Protein AF-A0A4S3J284-F1 (afdb_monomer)

Mean predicted aligned error: 5.97 Å

Nearest PDB structures (foldseek):
  1qcx-assembly1_A  TM=1.008E+00  e=9.592E-07  Aspergillus niger
  1idj-assembly2_B  TM=1.007E+00  e=8.337E-06  Aspergillus niger

Secondary structure (DSSP, 8-state):
---EEEES-SS-SEEE-SS--EEEEEESEEEE-B-SS-TTSSSBBS--EEE--SSEEEEEES-EEESBSS-TTEE-SSEEEEEE----GGGGSS----

pLDDT: mean 89.35, std 16.74, range [40.56, 98.69]

Sequence (98 aa):
MLTKQTARIGRQHIVLGTKADNRITISNFFINGESDWSATCDGYRYWGIYLGGSSDMVSMKRNHIYHTSGRSPKVQGNTLLHAVPYISLFSILETPMD

InterPro domains:
  IPR011050 Pectin lyase fold/virulence factor [SSF51126] (8-84)
  IPR012334 Pectin lyase fold [G3DSA:2.160.20.10] (4-85)

Structure (mmCIF, N/CA/C/O backbone):
data_AF-A0A4S3J284-F1
#
_entry.id   AF-A0A4S3J284-F1
#
loop_
_atom_site.group_PDB
_atom_site.id
_atom_site.type_symbol
_atom_site.label_atom_id
_atom_site.label_alt_id
_atom_site.label_comp_id
_atom_site.label_asym_id
_atom_site.label_entity_id
_atom_site.label_seq_id
_atom_site.pdbx_PDB_ins_code
_atom_site.Cartn_x
_atom_site.Cartn_y
_atom_site.Cartn_z
_atom_site.occupancy
_atom_site.B_iso_or_equiv
_atom_site.auth_seq_id
_atom_site.auth_comp_id
_atom_site.auth_asym_id
_atom_site.auth_atom_id
_atom_site.pdbx_PDB_model_num
ATOM 1 N N . MET A 1 1 ? 19.491 -6.148 11.677 1.00 49.12 1 MET A N 1
ATOM 2 C CA . MET A 1 1 ? 18.115 -6.212 12.221 1.00 49.12 1 MET A CA 1
ATOM 3 C C . MET A 1 1 ? 17.244 -6.862 11.156 1.00 49.12 1 MET A C 1
ATOM 5 O O . MET A 1 1 ? 17.214 -6.339 10.054 1.00 49.12 1 MET A O 1
ATOM 9 N N . LEU A 1 2 ? 16.629 -8.018 11.428 1.00 51.41 2 LEU A N 1
ATOM 10 C CA . LEU A 1 2 ? 15.733 -8.689 10.475 1.00 51.41 2 LEU A CA 1
ATOM 11 C C . LEU A 1 2 ? 14.465 -7.841 10.296 1.00 51.41 2 LEU A C 1
ATOM 13 O O . LEU A 1 2 ? 13.601 -7.814 11.171 1.00 51.41 2 LEU A O 1
ATOM 17 N N . THR A 1 3 ? 14.367 -7.112 9.190 1.00 65.44 3 THR A N 1
ATOM 18 C CA . THR A 1 3 ? 13.142 -6.426 8.772 1.00 65.44 3 THR A CA 1
ATOM 19 C C . THR A 1 3 ? 12.176 -7.462 8.205 1.00 65.44 3 THR A C 1
ATOM 21 O O . THR A 1 3 ? 12.479 -8.146 7.230 1.00 65.44 3 THR A O 1
ATOM 24 N N . LYS A 1 4 ? 11.002 -7.612 8.828 1.00 86.94 4 LYS A N 1
ATOM 25 C CA . LYS A 1 4 ? 9.909 -8.399 8.238 1.00 86.94 4 LYS A CA 1
ATOM 26 C C . LYS A 1 4 ? 9.494 -7.725 6.923 1.00 86.94 4 LYS A C 1
ATOM 28 O O . LYS A 1 4 ? 9.388 -6.496 6.892 1.00 86.94 4 LYS A O 1
ATOM 33 N N . GLN A 1 5 ? 9.290 -8.512 5.863 1.00 94.38 5 GLN A N 1
ATOM 34 C CA . GLN A 1 5 ? 9.045 -7.977 4.522 1.00 94.38 5 GLN A CA 1
ATOM 35 C C . GLN A 1 5 ? 7.932 -8.688 3.746 1.00 94.38 5 GLN A C 1
ATOM 37 O O . GLN A 1 5 ? 7.626 -9.853 3.996 1.00 94.38 5 GLN A O 1
ATOM 42 N N . THR A 1 6 ? 7.380 -7.982 2.759 1.00 97.19 6 THR A N 1
ATOM 43 C CA . THR A 1 6 ? 6.550 -8.523 1.675 1.00 97.19 6 THR A CA 1
ATOM 44 C C . THR A 1 6 ? 7.193 -8.157 0.339 1.00 97.19 6 THR A C 1
ATOM 46 O O . THR A 1 6 ? 7.679 -7.038 0.176 1.00 97.19 6 THR A O 1
ATOM 49 N N . ALA A 1 7 ? 7.204 -9.092 -0.613 1.00 97.12 7 ALA A N 1
ATOM 50 C CA . ALA A 1 7 ? 7.840 -8.929 -1.921 1.00 97.12 7 ALA A CA 1
ATOM 51 C C . ALA A 1 7 ? 7.140 -9.794 -2.980 1.00 97.12 7 ALA A C 1
ATOM 53 O O . ALA A 1 7 ? 6.563 -10.825 -2.632 1.00 97.12 7 ALA A O 1
ATOM 54 N N . ARG A 1 8 ? 7.213 -9.388 -4.259 1.00 96.56 8 ARG A N 1
ATOM 55 C CA . ARG A 1 8 ? 6.740 -10.161 -5.432 1.00 96.56 8 ARG A CA 1
ATOM 56 C C . ARG A 1 8 ? 5.293 -10.694 -5.313 1.00 96.56 8 ARG A C 1
ATOM 58 O O . ARG A 1 8 ? 4.978 -11.786 -5.774 1.00 96.56 8 ARG A O 1
ATOM 65 N N . ILE A 1 9 ? 4.392 -9.927 -4.691 1.00 97.25 9 ILE A N 1
ATOM 66 C CA . ILE A 1 9 ? 2.973 -10.290 -4.495 1.00 97.25 9 ILE A CA 1
ATOM 67 C C . ILE A 1 9 ? 2.140 -9.825 -5.682 1.00 97.25 9 ILE A C 1
ATOM 69 O O . ILE A 1 9 ? 2.237 -8.668 -6.032 1.00 97.25 9 ILE A O 1
ATOM 73 N N . GLY A 1 10 ? 1.251 -10.644 -6.254 1.00 97.12 10 GLY A N 1
ATOM 74 C CA . GLY A 1 10 ? 0.485 -10.286 -7.465 1.00 97.12 10 GLY A CA 1
ATOM 75 C C . GLY A 1 10 ? -0.377 -9.010 -7.380 1.00 97.12 10 GLY A C 1
ATOM 76 O O . GLY A 1 10 ? -0.501 -8.295 -8.373 1.00 97.12 10 GLY A O 1
ATOM 77 N N . ARG A 1 11 ? -0.914 -8.666 -6.201 1.00 97.50 11 ARG A N 1
ATOM 78 C CA . ARG A 1 11 ? -1.722 -7.452 -5.960 1.00 97.50 11 ARG A CA 1
ATOM 79 C C . ARG A 1 11 ? -1.245 -6.727 -4.692 1.00 97.50 11 ARG A C 1
ATOM 8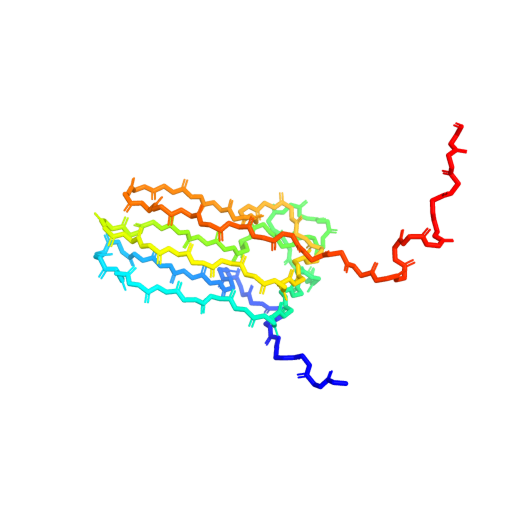1 O O . ARG A 1 11 ? -0.066 -6.422 -4.605 1.00 97.50 11 ARG A O 1
ATOM 88 N N . GLN A 1 12 ? -2.150 -6.425 -3.755 1.00 98.19 12 GLN A N 1
ATOM 89 C CA . GLN A 1 12 ? -1.873 -5.616 -2.565 1.00 98.19 12 GLN A CA 1
ATOM 90 C C . GLN A 1 12 ? -0.879 -6.311 -1.634 1.00 98.19 12 GLN A C 1
ATOM 92 O O . GLN A 1 12 ? -1.075 -7.480 -1.309 1.00 98.19 12 GLN A O 1
ATOM 97 N N . HIS A 1 13 ? 0.114 -5.570 -1.144 1.00 97.94 13 HIS A N 1
ATOM 98 C CA . HIS A 1 13 ? 0.956 -6.008 -0.029 1.00 97.94 13 HIS A CA 1
ATOM 99 C C . HIS A 1 13 ? 0.187 -5.950 1.295 1.00 97.94 13 HIS A C 1
ATOM 101 O O . HIS A 1 13 ? 0.343 -6.832 2.134 1.00 97.94 13 HIS A O 1
ATOM 107 N N . ILE A 1 14 ? -0.651 -4.923 1.480 1.00 98.00 14 ILE A N 1
ATOM 108 C CA . ILE A 1 14 ? -1.535 -4.771 2.644 1.00 98.00 14 ILE A CA 1
ATOM 109 C C . ILE A 1 14 ? -2.902 -4.273 2.167 1.00 98.00 14 ILE A C 1
ATOM 111 O O . ILE A 1 14 ? -2.986 -3.324 1.384 1.00 98.00 14 ILE A O 1
ATOM 115 N N . VAL A 1 15 ? -3.977 -4.895 2.653 1.00 98.31 15 VAL A N 1
ATOM 116 C CA . VAL A 1 15 ? -5.357 -4.450 2.422 1.00 98.31 15 VAL A CA 1
ATOM 117 C C . VAL A 1 15 ? -6.135 -4.447 3.737 1.00 98.31 15 VAL A C 1
ATOM 119 O O . VAL A 1 15 ? -6.110 -5.441 4.455 1.00 98.31 15 VAL A O 1
ATOM 122 N N . LEU A 1 16 ? -6.805 -3.330 4.026 1.00 98.38 16 LEU A N 1
ATOM 123 C CA . LEU A 1 16 ? -7.780 -3.158 5.106 1.00 98.38 16 LEU A CA 1
ATOM 124 C C . LEU A 1 16 ? -9.133 -2.772 4.486 1.00 98.38 16 LEU A C 1
ATOM 126 O O . LEU A 1 16 ? -9.173 -1.997 3.521 1.00 98.38 16 LEU A O 1
ATOM 130 N N . GLY A 1 17 ? -10.221 -3.322 5.014 1.00 96.38 17 GLY A N 1
ATOM 131 C CA . GLY A 1 17 ? -11.595 -3.078 4.595 1.00 96.38 17 GLY A CA 1
ATOM 132 C C . GLY A 1 17 ? -12.295 -4.272 3.928 1.00 96.38 17 GLY A C 1
ATOM 133 O O . GLY A 1 17 ? -11.750 -5.360 3.767 1.00 96.38 17 GLY A O 1
ATOM 134 N N . THR A 1 18 ? -13.548 -4.114 3.492 1.00 96.88 18 THR A N 1
ATOM 135 C CA . THR A 1 18 ? -14.344 -2.865 3.494 1.00 96.88 18 THR A CA 1
ATOM 136 C C . THR A 1 18 ? -15.126 -2.606 4.786 1.00 96.88 18 THR A C 1
ATOM 138 O O . THR A 1 18 ? -15.691 -1.527 4.942 1.00 96.88 18 THR A O 1
ATOM 141 N N . LYS A 1 19 ? -15.172 -3.571 5.713 1.00 98.31 19 LYS A N 1
ATOM 142 C CA . LYS A 1 19 ? -15.739 -3.377 7.061 1.00 98.31 19 LYS A CA 1
ATOM 143 C C . LYS A 1 19 ? -14.735 -2.649 7.968 1.00 98.31 19 LYS A C 1
ATOM 145 O O . LYS A 1 19 ? -13.643 -2.314 7.528 1.00 98.31 19 LYS A O 1
ATOM 150 N N . ALA A 1 20 ? -15.126 -2.358 9.207 1.00 98.19 20 ALA A N 1
ATOM 151 C CA . ALA A 1 20 ? -14.247 -1.705 10.171 1.00 98.19 20 ALA A CA 1
ATOM 152 C C . ALA A 1 20 ? -13.152 -2.666 10.656 1.00 98.19 20 ALA A C 1
ATOM 154 O O . ALA A 1 20 ? -13.458 -3.722 11.214 1.00 98.19 20 ALA A O 1
ATOM 155 N N . ASP A 1 21 ? -11.896 -2.257 10.502 1.00 98.31 21 ASP A N 1
ATOM 156 C CA . ASP A 1 21 ? -10.719 -2.930 11.057 1.00 98.31 21 ASP A CA 1
ATOM 157 C C . ASP A 1 21 ? -10.273 -2.295 12.390 1.00 98.31 21 ASP A C 1
ATOM 159 O O . ASP A 1 21 ? -9.463 -2.859 13.127 1.00 98.31 21 ASP A O 1
ATOM 163 N N . ASN A 1 22 ? -10.868 -1.157 12.768 1.00 98.06 22 ASN A N 1
ATOM 164 C CA . ASN A 1 22 ? -10.643 -0.448 14.027 1.00 98.06 22 ASN A CA 1
ATOM 165 C C . ASN A 1 22 ? -9.185 0.023 14.186 1.00 98.06 22 ASN A C 1
ATOM 167 O O . ASN A 1 22 ? -8.709 0.849 13.415 1.00 98.06 22 ASN A O 1
ATOM 171 N N . ARG A 1 23 ? -8.471 -0.424 15.226 1.00 98.31 23 ARG A N 1
ATOM 172 C CA . ARG A 1 23 ? -7.153 0.105 15.613 1.00 98.31 23 ARG A CA 1
ATOM 173 C C . ARG A 1 23 ? -6.044 -0.787 15.073 1.00 98.31 23 ARG A C 1
ATOM 175 O O . ARG A 1 23 ? -5.839 -1.885 15.585 1.00 98.31 23 ARG A O 1
ATOM 182 N N . ILE A 1 24 ? -5.297 -0.288 14.093 1.00 98.38 24 ILE A N 1
ATOM 183 C CA . ILE A 1 24 ? -4.235 -1.036 13.413 1.00 98.38 24 ILE A CA 1
ATOM 184 C C . ILE A 1 24 ? -2.908 -0.283 13.526 1.00 98.38 24 ILE A C 1
ATOM 186 O O . ILE A 1 24 ? -2.841 0.932 13.350 1.00 98.38 24 ILE A O 1
ATOM 190 N N . THR A 1 25 ? -1.820 -1.009 13.793 1.00 97.62 25 THR A N 1
ATOM 191 C CA . THR A 1 25 ? -0.452 -0.478 13.705 1.00 97.62 25 THR A CA 1
ATOM 192 C C . THR A 1 25 ? 0.358 -1.296 12.712 1.00 97.62 25 THR A C 1
ATOM 194 O O . THR A 1 25 ? 0.573 -2.489 12.906 1.00 97.62 25 THR A O 1
ATOM 197 N N . ILE A 1 26 ? 0.858 -0.631 11.673 1.00 95.62 26 ILE A N 1
ATOM 198 C CA . ILE A 1 26 ? 1.807 -1.178 10.703 1.00 95.62 26 ILE A CA 1
ATOM 199 C C . ILE A 1 26 ? 3.147 -0.510 11.000 1.00 95.62 26 ILE A C 1
ATOM 201 O O . ILE A 1 26 ? 3.292 0.703 10.821 1.00 95.62 26 ILE A O 1
ATOM 205 N N . SER A 1 27 ? 4.125 -1.261 11.507 1.00 94.25 27 SER A N 1
ATOM 206 C CA . SER A 1 27 ? 5.414 -0.674 11.878 1.00 94.25 27 SER A CA 1
ATOM 207 C C . SER A 1 27 ? 6.607 -1.581 11.627 1.00 94.25 27 SER A C 1
ATOM 209 O O . SER A 1 27 ? 6.500 -2.801 11.748 1.00 94.25 27 SER A O 1
ATOM 211 N N . ASN A 1 28 ? 7.759 -0.963 11.349 1.00 92.19 28 ASN A N 1
ATOM 212 C CA . ASN A 1 28 ? 9.047 -1.642 11.145 1.00 92.19 28 ASN A CA 1
ATOM 213 C C . ASN A 1 28 ? 9.017 -2.688 10.029 1.00 92.19 28 ASN A C 1
ATOM 215 O O . ASN A 1 28 ? 9.660 -3.735 10.135 1.00 92.19 28 ASN A O 1
ATOM 219 N N . PHE A 1 29 ? 8.235 -2.419 8.987 1.00 91.06 29 PHE A N 1
ATOM 220 C CA . PHE A 1 29 ? 8.027 -3.350 7.894 1.00 91.06 29 PHE A CA 1
ATOM 221 C C . PHE A 1 29 ? 8.653 -2.833 6.599 1.00 91.06 29 PHE A C 1
ATOM 223 O O . PHE A 1 29 ? 8.601 -1.634 6.315 1.00 91.06 29 PHE A O 1
ATOM 230 N N . PHE A 1 30 ? 9.231 -3.742 5.815 1.00 93.88 30 PHE A N 1
ATOM 231 C CA . PHE A 1 30 ? 9.760 -3.445 4.488 1.00 93.88 30 PHE A CA 1
ATOM 232 C C . PHE A 1 30 ? 8.790 -3.931 3.406 1.00 93.88 30 PHE A C 1
ATOM 234 O O . PHE A 1 30 ? 8.475 -5.116 3.312 1.00 93.88 30 PHE A O 1
ATOM 241 N N . ILE A 1 31 ? 8.292 -3.006 2.596 1.00 94.69 31 ILE A N 1
ATOM 242 C CA . ILE A 1 31 ? 7.446 -3.289 1.439 1.00 94.69 31 ILE A CA 1
ATOM 243 C C . ILE A 1 31 ? 8.342 -3.163 0.216 1.00 94.69 31 ILE A C 1
ATOM 245 O O . ILE A 1 31 ? 8.637 -2.051 -0.224 1.00 94.69 31 ILE A O 1
ATOM 249 N N . ASN A 1 32 ? 8.793 -4.312 -0.291 1.00 96.00 32 ASN A N 1
ATOM 250 C CA . ASN A 1 32 ? 9.609 -4.377 -1.493 1.00 96.00 32 ASN A CA 1
ATOM 251 C C . ASN A 1 32 ? 8.708 -4.492 -2.727 1.00 96.00 32 ASN A C 1
ATOM 253 O O . ASN A 1 32 ? 8.135 -5.552 -2.992 1.00 96.00 32 ASN A O 1
ATOM 257 N N . GLY A 1 33 ? 8.577 -3.391 -3.460 1.00 97.12 33 GLY A N 1
ATOM 258 C CA . GLY A 1 33 ? 7.804 -3.313 -4.691 1.00 97.12 33 GLY A CA 1
ATOM 259 C C . GLY A 1 33 ? 8.527 -3.813 -5.945 1.00 97.12 33 GLY A C 1
ATOM 260 O O . GLY A 1 33 ? 7.894 -3.864 -6.996 1.00 97.12 33 GLY A O 1
ATOM 261 N N . GLU A 1 34 ? 9.797 -4.211 -5.855 1.00 97.88 34 GLU A N 1
ATOM 262 C CA . GLU A 1 34 ? 10.544 -4.758 -6.989 1.00 97.88 34 GLU A CA 1
ATOM 263 C C . GLU A 1 34 ? 9.915 -6.074 -7.465 1.00 97.88 34 GLU A C 1
ATOM 265 O O . GLU A 1 34 ? 9.656 -7.001 -6.683 1.00 97.88 34 GLU A O 1
ATOM 270 N N . SER A 1 35 ? 9.596 -6.136 -8.754 1.00 96.06 35 SER A N 1
ATOM 271 C CA . SER A 1 35 ? 8.828 -7.234 -9.328 1.00 96.06 35 SER A CA 1
ATOM 272 C C . SER A 1 35 ? 9.056 -7.331 -10.829 1.00 96.06 35 SER A C 1
ATOM 274 O O . SER A 1 35 ? 8.946 -6.330 -11.523 1.00 96.06 35 SER A O 1
ATOM 276 N N . ASP A 1 36 ? 9.247 -8.545 -11.346 1.00 97.38 36 ASP A N 1
ATOM 277 C CA . ASP A 1 36 ? 9.438 -8.784 -12.789 1.00 97.38 36 ASP A CA 1
ATOM 278 C C . ASP A 1 36 ? 8.177 -8.444 -13.610 1.00 97.38 36 ASP A C 1
ATOM 280 O O . ASP A 1 36 ? 8.236 -8.189 -14.810 1.00 97.38 36 ASP A O 1
ATOM 284 N N . TRP A 1 37 ? 7.019 -8.407 -12.941 1.00 96.12 37 TRP A N 1
ATOM 285 C CA . TRP A 1 37 ? 5.736 -8.020 -13.520 1.00 96.12 37 TRP A CA 1
ATOM 286 C C . TRP A 1 37 ? 5.128 -6.862 -12.734 1.00 96.12 37 TRP A C 1
ATOM 288 O O . TRP A 1 37 ? 4.889 -6.983 -11.524 1.00 96.12 37 TRP A O 1
ATOM 298 N N . SER A 1 38 ? 4.827 -5.760 -13.418 1.00 97.25 38 SER A N 1
ATOM 299 C CA . SER A 1 38 ? 4.136 -4.610 -12.839 1.00 97.25 38 SER A CA 1
ATOM 300 C C . SER A 1 38 ? 3.002 -4.114 -13.731 1.00 97.25 38 SER A C 1
ATOM 302 O O . SER A 1 38 ? 3.023 -4.275 -14.947 1.00 97.25 38 SER A O 1
ATOM 304 N N . ALA A 1 39 ? 1.995 -3.488 -13.113 1.00 97.94 39 ALA A N 1
ATOM 305 C CA . ALA A 1 39 ? 0.886 -2.866 -13.843 1.00 97.94 39 ALA A CA 1
ATOM 306 C C . ALA A 1 39 ? 1.340 -1.662 -14.690 1.00 97.94 39 ALA A C 1
ATOM 308 O O . ALA A 1 39 ? 0.624 -1.240 -15.591 1.00 97.94 39 ALA A O 1
ATOM 309 N N . THR A 1 40 ? 2.511 -1.115 -14.370 1.00 97.38 40 THR A N 1
ATOM 310 C CA . THR A 1 40 ? 3.165 0.001 -15.055 1.00 97.38 40 THR A CA 1
ATOM 311 C C . THR A 1 40 ? 4.273 -0.451 -16.014 1.00 97.38 40 THR A C 1
ATOM 313 O O . THR A 1 40 ? 4.885 0.394 -16.653 1.00 97.38 40 THR A O 1
ATOM 316 N N . CYS A 1 41 ? 4.497 -1.764 -16.172 1.0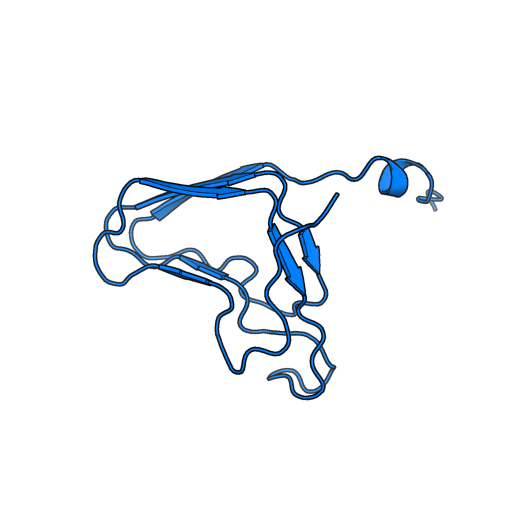0 97.50 41 CYS A N 1
ATOM 317 C CA . CYS A 1 41 ? 5.464 -2.362 -17.107 1.00 97.50 41 CYS A CA 1
ATOM 318 C C . CYS A 1 41 ? 6.930 -1.897 -16.944 1.00 97.50 41 CYS A C 1
ATOM 320 O O . CYS A 1 41 ? 7.702 -1.932 -17.895 1.00 97.50 41 CYS A O 1
ATOM 322 N N . ASP A 1 42 ? 7.311 -1.473 -15.743 1.00 97.44 42 ASP A N 1
ATOM 323 C CA . ASP A 1 42 ? 8.581 -0.811 -15.407 1.00 97.44 42 ASP A CA 1
ATOM 324 C C . ASP A 1 42 ? 9.303 -1.432 -14.195 1.00 97.44 42 ASP A C 1
ATOM 326 O O . ASP A 1 42 ? 10.311 -0.906 -13.736 1.00 97.44 42 ASP A O 1
ATOM 330 N N . GLY A 1 43 ? 8.775 -2.526 -13.641 1.00 97.31 43 GLY A N 1
ATOM 331 C CA . GLY A 1 43 ? 9.303 -3.165 -12.432 1.00 97.31 43 GLY A CA 1
ATOM 332 C C . GLY A 1 43 ? 8.742 -2.631 -11.106 1.00 97.31 43 GLY A C 1
ATOM 333 O O . GLY A 1 43 ? 8.925 -3.273 -10.070 1.00 97.31 43 GLY A O 1
ATOM 334 N N . TYR A 1 44 ? 7.980 -1.526 -11.116 1.00 97.94 44 TYR A N 1
ATOM 335 C CA . TYR A 1 44 ? 7.455 -0.877 -9.909 1.00 97.94 44 TYR A CA 1
ATOM 336 C C . TYR A 1 44 ? 6.067 -1.388 -9.508 1.00 97.94 44 TYR A C 1
ATOM 338 O O . TYR A 1 44 ? 5.089 -1.313 -10.254 1.00 97.94 44 TYR A O 1
ATOM 346 N N . ARG A 1 45 ? 5.914 -1.853 -8.266 1.00 97.88 45 ARG A N 1
ATOM 347 C CA . ARG A 1 45 ? 4.621 -2.331 -7.753 1.00 97.88 45 ARG A CA 1
ATOM 348 C C . ARG A 1 45 ? 3.600 -1.197 -7.610 1.00 97.88 45 ARG A C 1
ATOM 350 O O . ARG A 1 45 ? 3.731 -0.343 -6.740 1.00 97.88 45 ARG A O 1
ATOM 357 N N . TYR A 1 46 ? 2.509 -1.260 -8.373 1.00 98.06 46 TYR A N 1
ATOM 358 C CA . TYR A 1 46 ? 1.384 -0.318 -8.234 1.00 98.06 46 TYR A CA 1
ATOM 359 C C . TYR A 1 46 ? 0.460 -0.621 -7.038 1.00 98.06 46 TYR A C 1
ATOM 361 O O . TYR A 1 46 ? -0.212 0.252 -6.494 1.00 98.06 46 TYR A O 1
ATOM 369 N N . TRP A 1 47 ? 0.369 -1.889 -6.637 1.00 98.38 47 TRP A N 1
ATOM 370 C CA . TRP A 1 47 ? -0.555 -2.352 -5.600 1.00 98.38 47 TRP A CA 1
ATOM 371 C C . TRP A 1 47 ? 0.160 -2.464 -4.244 1.00 98.38 47 TRP A C 1
ATOM 373 O O . TRP A 1 47 ? 0.414 -3.566 -3.769 1.00 98.38 47 TRP A O 1
ATOM 383 N N . GLY A 1 48 ? 0.542 -1.334 -3.645 1.00 97.00 48 GLY A N 1
ATOM 384 C CA . GLY A 1 48 ? 1.213 -1.309 -2.341 1.00 97.00 48 GLY A CA 1
ATOM 385 C C . GLY A 1 48 ? 0.269 -1.604 -1.166 1.00 97.00 48 GLY A C 1
ATOM 386 O O . GLY A 1 48 ? 0.024 -2.747 -0.783 1.00 97.00 48 GLY A O 1
ATOM 387 N N . ILE A 1 49 ? -0.241 -0.543 -0.558 1.00 98.25 49 ILE A N 1
ATOM 388 C CA . ILE A 1 49 ? -1.083 -0.516 0.633 1.00 98.25 49 ILE A CA 1
ATOM 389 C C . ILE A 1 49 ? -2.433 0.104 0.280 1.00 98.25 49 ILE A C 1
ATOM 391 O O . ILE A 1 49 ? -2.515 1.206 -0.272 1.00 98.25 49 ILE A O 1
ATOM 395 N N . TYR A 1 50 ? -3.509 -0.574 0.666 1.00 98.44 50 TYR A N 1
ATOM 396 C CA . TYR A 1 50 ? -4.865 -0.075 0.496 1.00 98.44 50 TYR A CA 1
ATOM 397 C C . TYR A 1 50 ? -5.626 -0.058 1.813 1.00 98.44 50 TYR A C 1
ATOM 399 O O . TYR A 1 50 ? -5.923 -1.108 2.375 1.00 98.44 50 TYR A O 1
ATOM 407 N N . LEU A 1 51 ? -5.936 1.149 2.279 1.00 98.50 51 LEU A N 1
ATOM 408 C CA . LEU A 1 51 ? -6.689 1.406 3.497 1.00 98.50 51 LEU A CA 1
ATOM 409 C C . LEU A 1 51 ? -8.092 1.861 3.094 1.00 98.50 51 LEU A C 1
ATOM 411 O O . LEU A 1 51 ? -8.255 2.968 2.576 1.00 98.50 51 LEU A O 1
ATOM 415 N N . GLY A 1 52 ? -9.079 0.978 3.235 1.00 98.12 52 GLY A N 1
ATOM 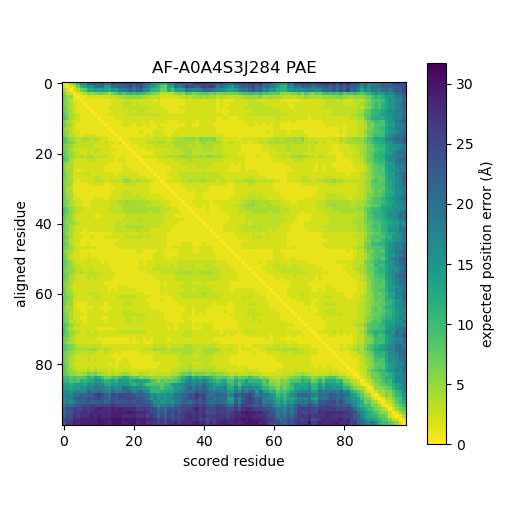416 C CA . GLY A 1 52 ? -10.447 1.233 2.790 1.00 98.12 52 GLY A CA 1
ATOM 417 C C . GLY A 1 52 ? -11.519 0.694 3.728 1.00 98.12 52 GLY A C 1
ATOM 418 O O . GLY A 1 52 ? -12.582 0.307 3.239 1.00 98.12 52 GLY A O 1
ATOM 419 N N . GLY A 1 53 ? -11.241 0.626 5.031 1.00 98.38 53 GLY A N 1
ATOM 420 C CA . GLY A 1 53 ? -12.228 0.240 6.033 1.00 98.38 53 GLY A CA 1
ATOM 421 C C . GLY A 1 53 ? -13.214 1.359 6.369 1.00 98.38 53 GLY A C 1
ATOM 422 O O . GLY A 1 53 ? -13.065 2.526 5.990 1.00 98.38 53 GLY A O 1
ATOM 423 N N . SER A 1 54 ? -14.289 0.978 7.056 1.00 98.44 54 SER A N 1
ATOM 424 C CA . SER A 1 54 ? -15.430 1.858 7.337 1.00 98.44 54 SER A CA 1
ATOM 425 C C . SER A 1 54 ? -15.341 2.612 8.670 1.00 98.44 54 SER A C 1
ATOM 427 O O . SER A 1 54 ? -16.214 3.435 8.947 1.00 98.44 54 SER A O 1
ATOM 429 N N . SER A 1 55 ? -14.349 2.321 9.519 1.00 98.38 55 SER A N 1
ATOM 430 C CA . SER A 1 55 ? -14.077 3.046 10.771 1.00 98.38 55 SER A CA 1
ATOM 431 C C . SER A 1 55 ? -12.705 2.639 11.326 1.00 98.38 55 SER A C 1
ATOM 433 O O . SER A 1 55 ? -12.604 1.877 12.289 1.00 98.38 55 SER A O 1
ATOM 435 N N . ASP A 1 56 ? -11.637 3.111 10.683 1.00 98.69 56 ASP A N 1
ATOM 436 C CA . ASP A 1 56 ? -10.273 2.685 11.009 1.00 98.69 56 ASP A CA 1
ATOM 437 C C . ASP A 1 56 ? -9.435 3.822 11.596 1.00 98.69 56 ASP A C 1
ATOM 439 O O . ASP A 1 56 ? -9.508 4.974 11.173 1.00 98.69 56 ASP A O 1
ATOM 443 N N . MET A 1 57 ? -8.560 3.461 12.527 1.00 98.69 57 MET A N 1
ATOM 444 C CA . MET A 1 57 ? -7.473 4.274 13.056 1.00 98.69 57 MET A CA 1
ATOM 445 C C . MET A 1 57 ? -6.166 3.525 12.807 1.00 98.69 57 MET A C 1
ATOM 447 O O . MET A 1 57 ? -5.815 2.588 13.533 1.00 98.69 57 MET A O 1
ATOM 451 N N . VAL A 1 58 ? -5.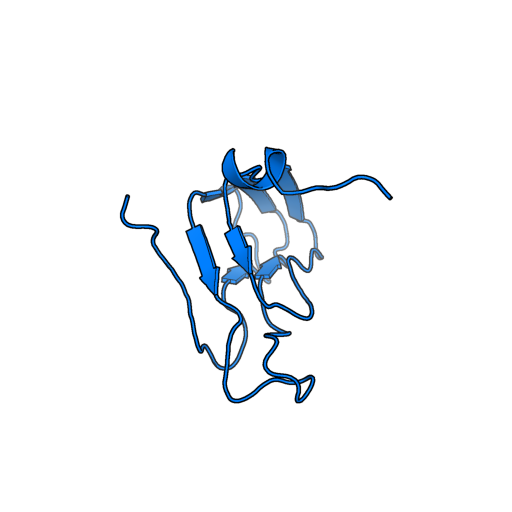450 3.927 11.761 1.00 98.69 58 VAL A N 1
ATOM 452 C CA . VAL A 1 58 ? -4.231 3.260 11.298 1.00 98.69 58 VAL A CA 1
ATOM 453 C C . VAL A 1 58 ? -3.016 4.102 11.665 1.00 98.69 58 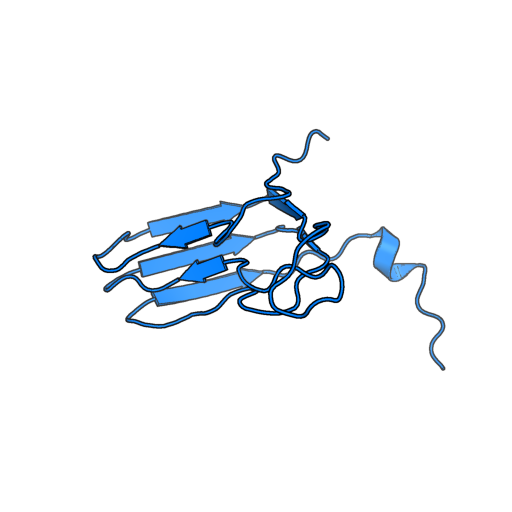VAL A C 1
ATOM 455 O O . VAL A 1 58 ? -2.918 5.266 11.288 1.00 98.69 58 VAL A O 1
ATOM 458 N N . SER A 1 59 ? -2.053 3.508 12.369 1.00 98.19 59 SER A N 1
ATOM 459 C CA . SER A 1 59 ? -0.724 4.091 12.580 1.00 98.19 59 SER A CA 1
ATOM 460 C C . SER A 1 59 ? 0.310 3.400 11.697 1.00 98.19 59 SER A C 1
ATOM 462 O O . SER A 1 59 ? 0.511 2.190 11.792 1.00 98.19 59 SER A O 1
ATOM 464 N N . MET A 1 60 ? 1.001 4.176 10.867 1.00 96.38 60 MET A N 1
ATOM 465 C CA . MET A 1 60 ? 2.134 3.736 10.060 1.00 96.38 60 MET A CA 1
ATOM 466 C C . MET A 1 60 ? 3.409 4.390 10.581 1.00 96.38 60 MET A C 1
ATOM 468 O O . MET A 1 60 ? 3.558 5.604 10.497 1.00 96.38 60 MET A O 1
ATOM 472 N N . LYS A 1 61 ? 4.343 3.599 11.117 1.00 94.19 61 LYS A N 1
ATOM 473 C CA . LYS A 1 61 ? 5.580 4.128 11.710 1.00 94.19 61 LYS A CA 1
ATOM 474 C C . LYS A 1 61 ? 6.795 3.299 11.326 1.00 94.19 61 LYS A C 1
ATOM 476 O O . LYS A 1 61 ? 6.810 2.091 11.546 1.00 94.19 61 LYS A O 1
ATOM 481 N N . ARG A 1 62 ? 7.858 3.964 10.860 1.00 92.50 62 ARG A N 1
ATOM 482 C CA . ARG A 1 62 ? 9.132 3.317 10.487 1.00 92.50 62 ARG A CA 1
ATOM 483 C C . ARG A 1 62 ? 8.952 2.184 9.465 1.00 92.50 62 ARG A C 1
ATOM 485 O O . ARG A 1 62 ? 9.579 1.138 9.583 1.00 92.50 62 ARG A O 1
ATOM 492 N N . ASN A 1 63 ? 8.052 2.365 8.501 1.00 91.69 63 ASN A N 1
ATOM 493 C CA . ASN A 1 63 ? 7.932 1.443 7.374 1.00 91.69 63 ASN A CA 1
ATOM 494 C C . ASN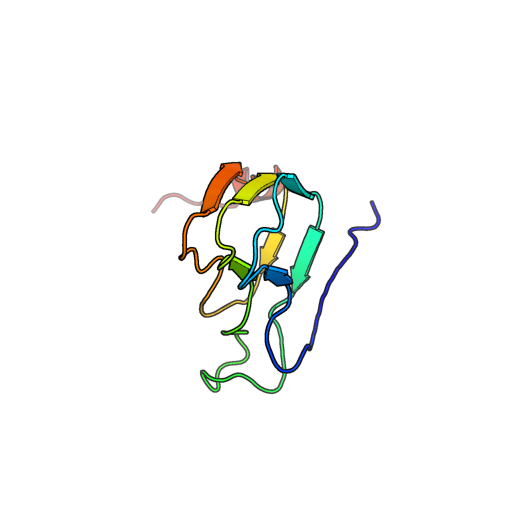 A 1 63 ? 8.800 1.950 6.228 1.00 91.69 63 ASN A C 1
ATOM 496 O O . ASN A 1 63 ? 8.842 3.154 5.983 1.00 91.69 63 ASN A O 1
ATOM 500 N N . HIS A 1 64 ? 9.455 1.035 5.525 1.00 91.94 64 HIS A N 1
ATOM 501 C CA . HIS A 1 64 ? 10.196 1.342 4.311 1.00 91.94 64 HIS A CA 1
ATOM 502 C C . HIS A 1 64 ? 9.374 0.842 3.125 1.00 91.94 64 HIS A C 1
ATOM 504 O O . HIS A 1 64 ? 9.179 -0.361 2.967 1.00 91.94 64 HIS A O 1
ATOM 510 N N . ILE A 1 65 ? 8.833 1.771 2.341 1.00 93.69 65 ILE A N 1
ATOM 511 C CA . ILE A 1 65 ? 8.087 1.471 1.119 1.00 93.69 65 ILE A CA 1
ATOM 512 C C . ILE A 1 65 ? 9.013 1.797 -0.043 1.00 93.69 65 ILE A C 1
ATOM 514 O O . ILE A 1 65 ? 9.401 2.950 -0.207 1.00 93.69 65 ILE A O 1
ATOM 518 N N . TYR A 1 66 ? 9.397 0.778 -0.800 1.00 94.62 66 TYR A N 1
ATOM 519 C CA . TYR A 1 66 ? 10.436 0.872 -1.816 1.00 94.62 66 TYR A CA 1
ATOM 520 C C . TYR A 1 66 ? 9.923 0.352 -3.154 1.00 94.62 66 TYR A C 1
ATOM 522 O O . TYR A 1 66 ? 9.193 -0.637 -3.193 1.00 94.62 66 TYR A O 1
ATOM 530 N N . HIS A 1 67 ? 10.331 1.006 -4.244 1.00 96.00 67 HIS A N 1
ATOM 531 C CA . HIS A 1 67 ? 10.094 0.546 -5.616 1.00 96.00 67 HIS A CA 1
ATOM 532 C C . HIS A 1 67 ? 8.603 0.330 -5.961 1.00 96.00 67 HIS A C 1
ATOM 534 O O . HIS A 1 67 ? 8.206 -0.651 -6.589 1.00 96.00 67 HIS A O 1
ATOM 540 N N . THR A 1 68 ? 7.743 1.256 -5.520 1.00 96.69 68 THR A N 1
ATOM 541 C CA . THR A 1 68 ? 6.299 1.248 -5.812 1.00 96.69 68 THR A CA 1
ATOM 542 C C . THR A 1 68 ? 5.904 2.399 -6.731 1.00 96.69 68 THR A C 1
ATOM 544 O O . THR A 1 68 ? 6.374 3.514 -6.522 1.00 96.69 68 THR A O 1
ATOM 547 N N . SER A 1 69 ? 4.985 2.166 -7.669 1.00 97.12 69 SER A N 1
ATOM 548 C CA . SER A 1 69 ? 4.456 3.182 -8.597 1.00 97.12 69 SER A CA 1
ATOM 549 C C . SER A 1 69 ? 3.105 3.766 -8.165 1.00 97.12 69 SER A C 1
ATOM 551 O O . SER A 1 69 ? 2.607 4.713 -8.769 1.00 97.12 69 SER A O 1
ATOM 553 N N . GLY A 1 70 ? 2.477 3.225 -7.117 1.00 95.06 70 GLY A N 1
ATOM 554 C CA . GLY A 1 70 ? 1.174 3.695 -6.662 1.00 95.06 70 GLY A CA 1
ATOM 555 C C . GLY A 1 70 ? 0.686 3.013 -5.391 1.00 95.06 70 GLY A C 1
ATOM 556 O O . GLY A 1 70 ? 1.296 2.072 -4.889 1.00 95.06 70 GLY A O 1
ATOM 557 N N . ARG A 1 71 ? -0.438 3.522 -4.866 1.00 97.06 71 ARG A N 1
ATOM 558 C CA . ARG A 1 71 ? -1.096 3.038 -3.640 1.00 97.06 71 ARG A CA 1
ATOM 559 C C . ARG A 1 71 ? -0.104 2.839 -2.490 1.00 97.06 71 ARG A C 1
ATOM 561 O O . ARG A 1 71 ? -0.089 1.786 -1.877 1.00 97.06 71 ARG A O 1
ATOM 568 N N . SER A 1 72 ? 0.685 3.858 -2.165 1.00 94.12 72 SER A N 1
ATOM 569 C CA . SER A 1 72 ? 1.724 3.789 -1.126 1.00 94.12 72 SER A CA 1
ATOM 570 C C . SER A 1 72 ? 1.596 4.902 -0.073 1.00 94.12 72 SER A C 1
ATOM 572 O O . SER A 1 72 ? 2.526 5.688 0.083 1.00 94.12 72 SER A O 1
ATOM 574 N N . PRO A 1 73 ? 0.485 4.983 0.688 1.00 97.00 73 PRO A N 1
ATOM 575 C CA . PRO A 1 73 ? -0.742 4.179 0.618 1.00 97.00 73 PRO A CA 1
ATOM 576 C C . PRO A 1 73 ? -1.859 4.834 -0.223 1.00 97.00 73 PRO A C 1
ATOM 578 O O . PRO A 1 73 ? -1.861 6.040 -0.454 1.00 97.00 73 PRO A O 1
ATOM 581 N N . LYS A 1 74 ? -2.869 4.052 -0.634 1.00 98.06 74 LYS A N 1
ATOM 582 C CA . LYS A 1 74 ? -4.197 4.590 -0.996 1.00 98.06 74 LYS A CA 1
ATOM 583 C C . LYS A 1 74 ? -5.084 4.583 0.247 1.00 98.06 74 LYS A C 1
ATOM 585 O O . LYS A 1 74 ? -5.343 3.508 0.783 1.00 98.06 74 LYS A O 1
ATOM 590 N N . VAL A 1 75 ? -5.574 5.755 0.649 1.00 98.12 75 VAL A N 1
ATOM 591 C CA . VAL A 1 75 ? -6.503 5.934 1.779 1.00 98.12 75 VAL A CA 1
ATOM 592 C C . VAL A 1 75 ? -7.879 6.322 1.249 1.00 98.12 75 VAL A C 1
ATOM 594 O O . VAL A 1 75 ? -7.983 7.180 0.373 1.00 98.12 75 VAL A O 1
ATOM 597 N N . GLN A 1 76 ? -8.927 5.663 1.733 1.00 97.44 76 GLN A N 1
ATOM 598 C CA . GLN A 1 76 ? -10.325 5.951 1.410 1.00 97.44 76 GLN A CA 1
ATOM 599 C C . GLN A 1 76 ? -11.254 5.404 2.507 1.00 97.44 76 GLN A C 1
ATOM 601 O O . GLN A 1 76 ? -10.783 4.877 3.509 1.00 97.44 76 GLN A O 1
ATOM 606 N N . GLY A 1 77 ? -12.572 5.462 2.288 1.00 97.00 77 GLY A N 1
ATOM 607 C CA . GLY A 1 77 ? -13.549 5.007 3.276 1.00 97.00 77 GLY A CA 1
ATOM 608 C C . GLY A 1 77 ? -13.589 5.975 4.453 1.00 97.00 77 GLY A C 1
ATOM 609 O O . GLY A 1 77 ? -13.593 7.187 4.249 1.00 97.00 77 GLY A O 1
ATOM 610 N N . ASN A 1 78 ? -13.595 5.443 5.670 1.00 98.12 78 ASN A N 1
ATOM 611 C CA . ASN A 1 78 ? -13.515 6.234 6.894 1.00 98.12 78 ASN A CA 1
ATOM 612 C C . ASN A 1 78 ? -12.322 5.749 7.725 1.00 98.12 78 ASN A C 1
ATOM 614 O O . ASN A 1 78 ? -12.469 5.138 8.785 1.00 98.12 78 ASN A O 1
ATOM 618 N N . THR A 1 79 ? -11.130 5.985 7.176 1.00 98.56 79 THR A N 1
ATOM 619 C CA . THR A 1 79 ? -9.846 5.661 7.797 1.00 98.56 79 THR A CA 1
ATOM 620 C C . THR A 1 79 ? -9.110 6.941 8.186 1.00 98.56 79 THR A C 1
ATOM 622 O O . THR A 1 79 ? -8.737 7.741 7.328 1.00 98.56 79 THR A O 1
ATOM 625 N N . LEU A 1 80 ? -8.822 7.098 9.477 1.00 98.44 80 LEU A N 1
ATOM 626 C CA . LEU A 1 80 ? -7.853 8.059 9.991 1.00 98.44 80 LEU A CA 1
ATOM 627 C C . LEU A 1 80 ? -6.454 7.435 9.942 1.00 98.44 80 LEU A C 1
ATOM 629 O O . LEU A 1 80 ? -6.193 6.427 10.601 1.00 98.44 80 LEU A O 1
ATOM 633 N N . LEU A 1 81 ? -5.546 8.043 9.177 1.00 98.12 81 LEU A N 1
ATOM 634 C CA . LEU A 1 81 ? -4.161 7.591 9.045 1.00 98.12 81 LEU A CA 1
ATOM 635 C C . LEU A 1 81 ? -3.196 8.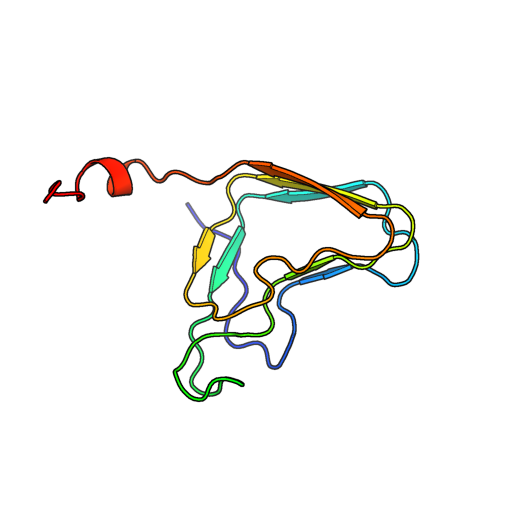536 9.772 1.00 98.12 81 LEU A C 1
ATOM 637 O O . LEU A 1 81 ? -3.092 9.710 9.432 1.00 98.12 81 LEU A O 1
ATOM 641 N N . HIS A 1 82 ? -2.417 7.990 10.703 1.00 97.94 82 HIS A N 1
ATOM 642 C CA . HIS A 1 82 ? -1.240 8.631 11.282 1.00 97.94 82 HIS A CA 1
ATOM 643 C C . HIS A 1 82 ? 0.027 8.028 10.661 1.00 97.94 82 HIS A C 1
ATOM 645 O O . HIS A 1 82 ? 0.444 6.927 11.026 1.00 97.94 82 HIS A O 1
ATOM 651 N N . ALA A 1 83 ? 0.625 8.730 9.695 1.00 94.69 83 ALA A N 1
ATOM 652 C CA . ALA A 1 83 ? 1.836 8.295 9.002 1.00 94.69 83 ALA A CA 1
ATOM 653 C C . ALA A 1 83 ? 3.063 9.072 9.498 1.00 94.69 83 ALA A C 1
ATOM 655 O O . ALA A 1 83 ? 3.161 10.282 9.316 1.00 94.69 83 ALA A O 1
ATOM 656 N N . VAL A 1 84 ? 4.010 8.359 10.107 1.00 92.00 84 VAL A N 1
ATOM 657 C CA . VAL A 1 84 ? 5.283 8.905 10.589 1.00 92.00 84 VAL A CA 1
ATOM 658 C C . VAL A 1 84 ? 6.405 8.416 9.667 1.00 92.00 84 VAL A C 1
ATOM 660 O O . VAL A 1 84 ? 6.621 7.195 9.591 1.00 92.00 84 VAL A O 1
ATOM 663 N N . PRO A 1 85 ? 7.118 9.324 8.971 1.00 77.69 85 PRO A N 1
ATOM 664 C CA . PRO A 1 85 ? 8.125 8.952 7.986 1.00 77.69 85 PRO A CA 1
ATOM 665 C C . PRO A 1 85 ? 9.280 8.167 8.613 1.00 77.69 85 PRO A C 1
ATOM 667 O O . PRO A 1 85 ? 9.627 8.334 9.785 1.00 77.69 85 PRO A O 1
ATOM 670 N N . TYR A 1 86 ? 9.883 7.295 7.806 1.00 75.06 86 TYR A N 1
ATOM 671 C CA . TYR A 1 86 ? 11.156 6.665 8.125 1.00 75.06 86 TYR A CA 1
ATOM 672 C C . TYR A 1 86 ? 12.278 7.454 7.448 1.00 75.06 86 TYR A C 1
ATOM 674 O O . TYR A 1 86 ? 12.456 7.351 6.240 1.00 75.06 86 TYR A O 1
ATOM 682 N N . ILE A 1 87 ? 13.028 8.237 8.225 1.00 65.88 87 ILE A N 1
ATOM 683 C CA . ILE A 1 87 ? 14.318 8.782 7.789 1.00 6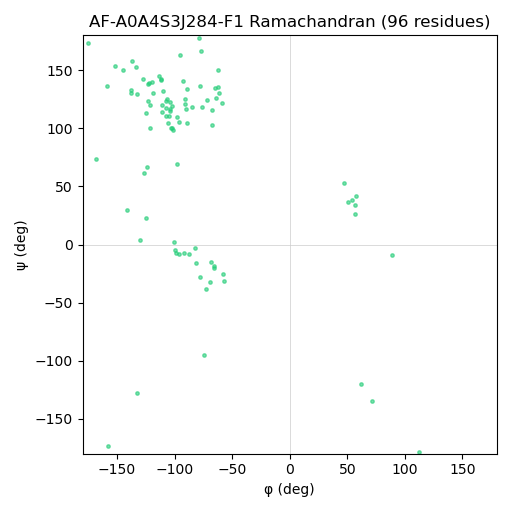5.88 87 ILE A CA 1
ATOM 684 C C . ILE A 1 87 ? 15.389 7.773 8.191 1.00 65.88 87 ILE A C 1
ATOM 686 O O . ILE A 1 87 ? 15.567 7.483 9.377 1.00 65.88 87 ILE A O 1
ATOM 690 N N . SER A 1 88 ? 16.079 7.209 7.201 1.00 60.44 88 SER A N 1
ATOM 691 C CA . SER A 1 88 ? 17.303 6.457 7.457 1.00 60.44 88 SER A CA 1
ATOM 692 C C . SER A 1 88 ? 18.437 7.459 7.696 1.00 60.44 88 SER A C 1
ATOM 694 O O . SER A 1 88 ? 18.547 8.442 6.965 1.00 60.44 88 SER A O 1
ATOM 696 N N . LEU A 1 89 ? 19.283 7.233 8.708 1.00 57.56 89 LEU A N 1
ATOM 697 C CA . LEU A 1 89 ? 20.450 8.097 8.962 1.00 57.56 89 LEU A CA 1
ATOM 698 C C . LEU A 1 89 ? 21.397 8.154 7.745 1.00 57.56 89 LEU A C 1
ATOM 700 O O . LEU A 1 89 ? 22.107 9.135 7.564 1.00 57.56 89 LEU A O 1
ATOM 704 N N . PHE A 1 90 ? 21.373 7.114 6.906 1.00 54.12 90 PHE A N 1
ATOM 705 C CA . PHE A 1 90 ? 22.165 7.013 5.684 1.00 54.12 90 PHE A CA 1
ATOM 706 C C . PHE A 1 90 ? 21.699 8.004 4.600 1.00 54.12 90 PHE A C 1
ATOM 708 O O . PHE A 1 90 ? 22.524 8.565 3.893 1.00 54.12 90 PHE A O 1
ATOM 715 N N . SER A 1 91 ? 20.400 8.324 4.537 1.00 53.84 91 SER A N 1
ATOM 716 C CA . SER A 1 91 ? 19.858 9.309 3.583 1.00 53.84 91 SER A CA 1
ATOM 717 C C . SER A 1 91 ? 20.286 10.756 3.862 1.00 53.84 91 SER A C 1
ATOM 719 O O . SER A 1 91 ? 20.119 11.599 2.991 1.00 53.84 91 SER A O 1
ATOM 721 N N . ILE A 1 92 ? 20.829 11.067 5.047 1.00 51.69 92 ILE A N 1
ATOM 722 C CA . ILE A 1 92 ? 21.318 12.419 5.385 1.00 51.69 92 ILE A CA 1
ATOM 723 C C . ILE A 1 92 ? 22.730 12.662 4.811 1.00 51.69 92 ILE A C 1
ATOM 725 O O . ILE A 1 92 ? 23.162 13.805 4.708 1.00 51.69 92 ILE A O 1
ATOM 729 N N . LEU A 1 93 ? 23.448 11.608 4.406 1.00 44.78 93 LEU A N 1
ATOM 730 C CA . LEU A 1 93 ? 24.839 11.701 3.946 1.00 44.78 93 LEU A CA 1
ATOM 731 C C . LEU A 1 93 ? 25.000 11.701 2.413 1.00 44.78 93 LEU A C 1
ATOM 733 O O . LEU A 1 93 ? 26.115 11.890 1.940 1.00 44.78 93 LEU A O 1
ATOM 737 N N . GLU A 1 94 ? 23.919 11.533 1.639 1.00 47.50 94 GLU A N 1
ATOM 738 C CA . GLU A 1 94 ? 23.972 11.398 0.168 1.00 47.50 94 GLU A CA 1
ATOM 739 C C . GLU A 1 94 ? 23.107 12.408 -0.608 1.00 47.50 94 GLU A C 1
ATOM 741 O O . GLU A 1 94 ? 22.765 12.170 -1.763 1.00 47.50 94 GLU A O 1
ATOM 746 N N . THR A 1 95 ? 22.766 13.564 -0.036 1.00 42.12 95 THR A N 1
ATOM 747 C CA . THR A 1 95 ? 22.247 14.676 -0.852 1.00 42.12 95 THR A CA 1
ATOM 748 C C . THR A 1 95 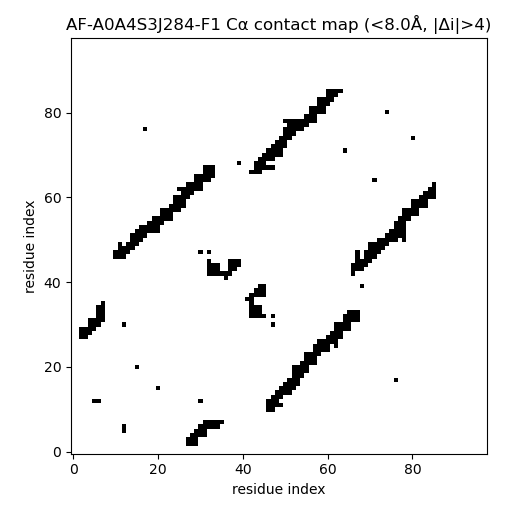? 23.357 15.700 -1.093 1.00 42.12 95 THR A C 1
ATOM 750 O O . THR A 1 95 ? 23.577 16.547 -0.222 1.00 42.12 95 THR A O 1
ATOM 753 N N . PRO A 1 96 ? 24.056 15.696 -2.246 1.00 40.56 96 PRO A N 1
ATOM 754 C CA . PRO A 1 96 ? 24.508 16.966 -2.786 1.00 40.56 96 PRO A CA 1
ATOM 755 C C . PRO A 1 96 ? 23.249 17.811 -3.013 1.00 40.56 96 PRO A C 1
ATOM 757 O O . PRO A 1 96 ? 22.310 17.371 -3.676 1.00 40.56 96 PRO A O 1
ATOM 760 N N . MET A 1 97 ? 23.198 18.983 -2.383 1.00 46.56 97 MET A N 1
ATOM 761 C CA . MET A 1 97 ? 22.378 20.064 -2.915 1.00 46.56 97 MET A CA 1
ATOM 762 C C . MET A 1 97 ? 22.948 20.393 -4.297 1.00 46.56 97 MET A C 1
ATOM 764 O O . MET A 1 97 ? 24.167 20.549 -4.410 1.00 46.56 97 MET A O 1
ATOM 768 N N . ASP A 1 98 ? 22.087 20.461 -5.312 1.00 41.78 98 ASP A N 1
ATOM 769 C CA . ASP A 1 98 ? 22.378 21.298 -6.479 1.00 41.78 98 ASP A CA 1
ATOM 770 C C . ASP A 1 98 ? 22.634 22.748 -6.025 1.00 41.78 98 ASP A C 1
ATOM 772 O O . ASP A 1 98 ? 21.922 23.212 -5.096 1.00 41.78 98 ASP A O 1
#

Organism: NCBI:txid1220188

Foldseek 3Di:
DDAAEDDQDPAEPEEDDQEEPAEEEDESHEYYQQYCDDPVNPRAHAHYYEAHYQAYEYEYYQYHYPRHPHPPPHHDHHYDYHYDDRDDPVVVVPDDDD

Solvent-accessible surface area (backbone atoms only — not comparable to full-atom values): 5615 Å² total; per-residue (Å²): 129,92,65,53,69,50,62,71,59,99,50,63,75,41,80,47,53,68,54,65,70,37,78,44,78,51,59,56,34,36,40,44,21,58,27,100,72,30,91,73,75,72,31,27,24,39,44,32,31,39,41,35,12,58,48,25,42,37,38,36,38,47,44,47,81,41,55,57,70,32,33,84,67,36,78,42,77,40,52,48,77,48,76,46,83,56,81,57,80,70,68,76,77,71,67,79,77,130

Radius of gyration: 14.59 Å; Cα contacts (8 Å, |Δi|>4): 224; chains: 1; bounding box: 41×32×33 Å